Protein AF-S4RDB3-F1 (afdb_monomer_lite)

Foldseek 3Di:
DDDDDDDDQKDWDDDPPDPDIWIDRNVVCFTQDPVRDTHHDCPDLLNVLLVVQVVCCVPPVDGQQQPFFQLRSVVVPPVVVVVVVVVQVVCVVVVVDGDDDDDCVSRGDGNDD

Secondary structure (DSSP, 8-state):
----SPPPSEEEE--TT-SS-EEEETTTTEEE-TTS-EE--TTSHHHHHHHHHHHHHHHHSSPPTTTTBHHHHHHT-HHHHHHHHHHHHHHHHTTS----PPPGGGG--B---

Radius of gyration: 18.33 Å; chains: 1; bounding box: 47×41×47 Å

Organism: Petromyzon marinus (NCBI:txid7757)

InterPro domains:
  IPR002466 Adenosine deaminase/editase [PF02137] (2-103)
  IPR002466 Adenosine deaminase/editase [PS50141] (1-109)

Structure (mmCIF, N/CA/C/O backbone):
data_AF-S4RDB3-F1
#
_entry.id   AF-S4RDB3-F1
#
loop_
_atom_site.group_PDB
_atom_site.id
_atom_site.type_symbol
_atom_site.label_atom_id
_atom_site.label_alt_id
_atom_site.label_comp_id
_atom_site.label_asym_id
_atom_site.label_entity_id
_atom_site.label_seq_id
_atom_site.pdbx_PDB_ins_code
_atom_site.Cartn_x
_atom_site.Cartn_y
_atom_site.Cartn_z
_atom_site.occupancy
_atom_site.B_iso_or_equiv
_atom_site.auth_seq_id
_atom_site.auth_comp_id
_atom_site.auth_asym_id
_atom_site.auth_atom_id
_atom_site.pdbx_PDB_model_num
ATOM 1 N N . ALA A 1 1 ? -30.428 13.592 -1.632 1.00 77.50 1 ALA A N 1
ATOM 2 C CA . ALA A 1 1 ? -29.825 14.879 -1.219 1.00 77.50 1 ALA A CA 1
ATOM 3 C C . ALA A 1 1 ? -28.379 14.641 -0.788 1.00 77.50 1 ALA A C 1
ATOM 5 O O . ALA A 1 1 ? -28.122 13.616 -0.166 1.00 77.50 1 ALA A O 1
ATOM 6 N N . ARG A 1 2 ? -27.437 15.529 -1.140 1.00 85.06 2 ARG A N 1
ATOM 7 C CA . ARG A 1 2 ? -26.027 15.414 -0.721 1.00 85.06 2 ARG A CA 1
ATOM 8 C C . ARG A 1 2 ? -25.909 15.729 0.771 1.00 85.06 2 ARG A C 1
ATOM 10 O O . ARG A 1 2 ? -26.423 16.755 1.204 1.00 85.06 2 ARG A O 1
ATOM 17 N N . GLN A 1 3 ? -25.226 14.882 1.538 1.00 83.62 3 GLN A N 1
ATOM 18 C CA . GLN A 1 3 ? -24.908 15.196 2.931 1.00 83.62 3 GLN A CA 1
ATOM 19 C C . GLN A 1 3 ? -23.821 16.275 2.983 1.00 83.62 3 GLN A C 1
ATOM 21 O O . GLN A 1 3 ? -22.773 16.147 2.351 1.00 83.62 3 GLN A O 1
ATOM 26 N N . VAL A 1 4 ? -24.097 17.355 3.715 1.00 85.38 4 VAL A N 1
ATOM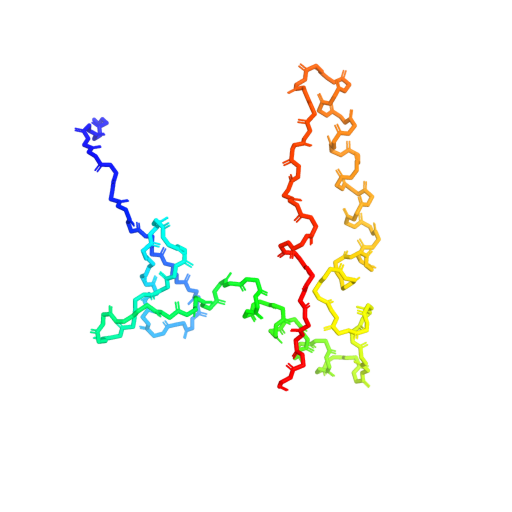 27 C CA . VAL A 1 4 ? -23.211 18.515 3.861 1.00 85.38 4 VAL A CA 1
ATOM 28 C C . VAL A 1 4 ? -22.756 18.564 5.319 1.00 85.38 4 VAL A C 1
ATOM 30 O O . VAL A 1 4 ? -23.334 19.256 6.146 1.00 85.38 4 VAL A O 1
ATOM 33 N N . GLY A 1 5 ? -21.773 17.736 5.662 1.00 87.19 5 GLY A N 1
ATOM 34 C CA . GLY A 1 5 ? -21.194 17.653 7.003 1.00 87.19 5 GLY A CA 1
ATOM 35 C C . GLY A 1 5 ? -19.687 17.432 6.925 1.00 87.19 5 GLY A C 1
ATOM 36 O O . GLY A 1 5 ? -19.169 17.096 5.859 1.00 87.19 5 GLY A O 1
ATOM 37 N N . LYS A 1 6 ? -18.976 17.631 8.043 1.00 81.94 6 LYS A N 1
ATOM 38 C CA . LYS A 1 6 ? -17.544 17.307 8.115 1.00 81.94 6 LYS A CA 1
ATOM 39 C C . LYS A 1 6 ? -17.355 15.799 7.938 1.00 81.94 6 LYS A C 1
ATOM 41 O O . LYS A 1 6 ? -18.040 15.009 8.589 1.00 81.94 6 LYS A O 1
ATOM 46 N N . THR A 1 7 ? -16.422 15.414 7.074 1.00 85.44 7 THR A N 1
ATOM 47 C CA . THR A 1 7 ? -16.013 14.015 6.918 1.00 85.44 7 THR A CA 1
ATOM 48 C C . THR A 1 7 ? -15.398 13.528 8.226 1.00 85.44 7 THR A C 1
ATOM 50 O O . THR A 1 7 ? -14.616 14.247 8.846 1.00 85.44 7 THR A O 1
ATOM 53 N N . LYS A 1 8 ? -15.761 12.316 8.660 1.00 86.12 8 LYS A N 1
ATOM 54 C CA . LYS A 1 8 ? -15.128 11.696 9.827 1.00 86.12 8 LYS A CA 1
ATOM 55 C C . LYS A 1 8 ? -13.653 11.440 9.532 1.00 86.12 8 LYS A C 1
ATOM 57 O O . LYS A 1 8 ? -13.309 11.004 8.440 1.00 86.12 8 LYS A O 1
ATOM 62 N N . GLU A 1 9 ? -12.806 11.631 10.533 1.00 91.19 9 GLU A N 1
ATOM 63 C CA . GLU A 1 9 ? -11.368 11.348 10.452 1.00 91.19 9 GLU A CA 1
ATOM 64 C C . GLU A 1 9 ? -11.051 9.859 10.653 1.00 91.19 9 GLU A C 1
ATOM 66 O O . GLU A 1 9 ? -9.932 9.499 10.999 1.00 91.19 9 GLU A O 1
ATOM 71 N N . THR A 1 10 ? -12.029 8.973 10.465 1.00 93.12 10 THR A N 1
ATOM 72 C CA . THR A 1 10 ? -11.856 7.531 10.622 1.00 93.12 10 THR A CA 1
ATOM 73 C C . THR A 1 10 ? -12.058 6.811 9.301 1.00 93.12 10 THR A C 1
ATOM 75 O O . THR A 1 10 ? -12.905 7.185 8.489 1.00 93.12 10 THR A O 1
ATOM 78 N N . SER A 1 11 ? -11.286 5.747 9.100 1.00 94.88 11 SER A N 1
ATOM 79 C CA . SER A 1 11 ? -11.447 4.829 7.972 1.00 94.88 11 SER A CA 1
ATOM 80 C C . SER A 1 11 ? -11.727 3.428 8.496 1.00 94.88 11 SER A C 1
ATOM 82 O O . SER A 1 11 ? -11.122 3.010 9.477 1.00 94.88 11 SER A O 1
ATOM 84 N N . ALA A 1 12 ? -12.648 2.706 7.866 1.00 95.12 12 ALA A N 1
ATOM 85 C CA . ALA A 1 12 ? -12.960 1.324 8.207 1.00 95.12 12 ALA A CA 1
ATOM 86 C C . ALA A 1 12 ? -12.592 0.420 7.031 1.00 95.12 12 ALA A C 1
ATOM 88 O O . ALA A 1 12 ? -12.904 0.742 5.884 1.00 95.12 12 ALA A O 1
ATOM 89 N N . ASN A 1 13 ? -11.954 -0.713 7.308 1.00 96.56 13 ASN A N 1
ATOM 90 C CA . ASN A 1 13 ? -11.666 -1.725 6.299 1.00 96.56 13 ASN A CA 1
ATOM 91 C C . ASN A 1 13 ? -12.037 -3.126 6.799 1.00 96.56 13 ASN A C 1
ATOM 93 O O . ASN A 1 13 ? -11.982 -3.411 7.993 1.00 96.56 13 ASN A O 1
ATOM 97 N N . TRP A 1 14 ? -12.427 -3.993 5.870 1.00 97.44 14 TRP A N 1
ATOM 98 C CA . TRP A 1 14 ? -12.801 -5.381 6.128 1.00 97.44 14 TRP A CA 1
ATOM 99 C C . TRP A 1 14 ? -12.534 -6.206 4.868 1.00 97.44 14 TRP A C 1
ATOM 101 O O . TRP A 1 14 ? -12.701 -5.719 3.747 1.00 97.44 14 TRP A O 1
ATOM 111 N N . SER A 1 15 ? -12.092 -7.439 5.047 1.00 97.06 15 SER A N 1
ATOM 112 C CA . SER A 1 15 ? -11.888 -8.426 3.994 1.00 97.06 15 SER A CA 1
ATOM 113 C C . SER A 1 15 ? -12.633 -9.708 4.346 1.00 97.06 15 SER A C 1
ATOM 115 O O . SER A 1 15 ? -12.845 -10.016 5.517 1.00 97.06 15 SER A O 1
ATOM 117 N N . LEU A 1 16 ? -13.023 -10.477 3.327 1.00 97.44 16 LEU A N 1
ATOM 118 C CA . LEU A 1 16 ? -13.673 -11.765 3.545 1.00 97.44 16 LEU A CA 1
ATOM 119 C C . LEU A 1 16 ? -12.786 -12.666 4.419 1.00 97.44 16 LEU A C 1
ATOM 121 O O . LEU A 1 16 ? -11.640 -12.930 4.063 1.00 97.44 16 LEU A O 1
ATOM 125 N N . GLY A 1 17 ? -13.340 -13.133 5.539 1.00 95.75 17 GLY A N 1
ATOM 126 C CA . GLY A 1 17 ? -12.629 -13.921 6.549 1.00 95.75 17 GLY A CA 1
ATOM 127 C C . GLY A 1 17 ? -12.273 -13.144 7.820 1.00 95.75 17 GLY A C 1
ATOM 128 O O . GLY A 1 17 ? -11.978 -13.774 8.830 1.00 95.75 17 GLY A O 1
ATOM 129 N N . ASP A 1 18 ? -12.354 -11.809 7.813 1.00 95.31 18 ASP A N 1
ATOM 130 C CA . ASP A 1 18 ? -12.161 -11.015 9.027 1.00 95.31 18 ASP A CA 1
ATOM 131 C C . ASP A 1 18 ? -13.382 -11.152 9.954 1.00 95.31 18 ASP A C 1
ATOM 133 O O . ASP A 1 18 ? -14.527 -10.950 9.534 1.00 95.31 18 ASP A O 1
ATOM 137 N N . GLU A 1 19 ? -13.143 -11.415 11.241 1.00 94.44 19 GLU A N 1
ATOM 138 C CA . GLU A 1 19 ? -14.207 -11.483 12.253 1.00 94.44 19 GLU A CA 1
ATOM 139 C C . GLU A 1 19 ? -14.885 -10.124 12.486 1.00 94.44 19 GLU A C 1
ATOM 141 O O . GLU A 1 19 ? -16.079 -10.057 12.786 1.00 94.44 19 GLU A O 1
ATOM 146 N N . ARG A 1 20 ? -14.119 -9.026 12.385 1.00 92.81 20 ARG A N 1
ATOM 147 C CA . ARG A 1 20 ? -14.575 -7.647 12.621 1.00 92.81 20 ARG A CA 1
ATOM 148 C C . ARG A 1 20 ? -13.818 -6.658 11.725 1.00 92.81 20 ARG A C 1
ATOM 150 O O . ARG A 1 20 ? -12.676 -6.936 11.367 1.00 92.81 20 ARG A O 1
ATOM 157 N N . PRO A 1 21 ? -14.406 -5.494 11.389 1.00 94.75 21 PRO A N 1
ATOM 158 C CA . PRO A 1 21 ? -13.693 -4.438 10.675 1.00 94.75 21 PRO A CA 1
ATOM 159 C C . PRO A 1 21 ? -12.535 -3.857 11.497 1.00 94.75 21 PRO A C 1
ATOM 161 O O . PRO A 1 21 ? -12.664 -3.651 12.704 1.00 94.75 21 PRO A O 1
ATOM 164 N N . GLU A 1 22 ? -11.441 -3.509 10.825 1.00 95.88 22 GLU A N 1
ATOM 165 C CA . GLU A 1 22 ? -10.363 -2.699 11.392 1.00 95.88 22 GLU A CA 1
ATOM 166 C C . GLU A 1 22 ? -10.709 -1.210 11.222 1.00 95.88 22 GLU A C 1
ATOM 168 O O . GLU A 1 22 ? -11.049 -0.764 10.121 1.00 95.88 22 GLU A O 1
ATOM 173 N N . ILE A 1 23 ? -10.624 -0.435 12.308 1.00 95.25 23 ILE A N 1
ATOM 174 C CA . ILE A 1 23 ? -10.886 1.011 12.312 1.00 95.25 23 ILE A CA 1
ATOM 175 C C . ILE A 1 23 ? -9.563 1.763 12.434 1.00 95.25 23 ILE A C 1
ATOM 177 O O . ILE A 1 23 ? -8.799 1.515 13.362 1.00 95.25 23 ILE A O 1
ATOM 181 N N . LEU A 1 24 ? -9.299 2.698 11.524 1.00 95.81 24 LEU A N 1
ATOM 182 C CA . LEU A 1 24 ? -8.110 3.542 11.513 1.00 95.81 24 LEU A CA 1
ATOM 183 C C . LEU A 1 24 ? -8.417 4.974 11.935 1.00 95.81 24 LEU A C 1
ATOM 185 O O . LEU A 1 24 ? -9.438 5.545 11.548 1.00 95.81 24 LEU A O 1
ATOM 189 N N . ASP A 1 25 ? -7.451 5.566 12.631 1.00 94.31 25 ASP A N 1
ATOM 190 C CA . ASP A 1 25 ? -7.276 7.010 12.742 1.00 94.31 25 ASP A CA 1
ATOM 191 C C . ASP A 1 25 ? -6.696 7.526 11.412 1.00 94.31 25 ASP A C 1
ATOM 193 O O . ASP A 1 25 ? -5.534 7.275 11.071 1.00 94.31 25 ASP A O 1
ATOM 197 N N . GLY A 1 26 ? -7.526 8.223 10.638 1.00 91.31 26 GLY A N 1
ATOM 198 C CA . GLY A 1 26 ? -7.206 8.732 9.306 1.00 91.31 26 GLY A CA 1
ATOM 199 C C . GLY A 1 26 ? -6.141 9.827 9.297 1.00 91.31 26 GLY A C 1
ATOM 200 O O . GLY A 1 26 ? -5.539 10.064 8.253 1.00 91.31 26 GLY A O 1
ATOM 201 N N . THR A 1 27 ? -5.852 10.450 10.443 1.00 92.31 27 THR A N 1
ATOM 202 C CA . THR A 1 27 ? -4.771 11.443 10.563 1.00 92.31 27 THR A CA 1
ATOM 203 C C . THR A 1 27 ? -3.408 10.785 10.775 1.00 92.31 27 THR A C 1
ATOM 205 O O . THR A 1 27 ? -2.382 11.337 10.384 1.00 92.31 27 THR A O 1
ATOM 208 N N . LYS A 1 28 ? -3.389 9.581 11.361 1.00 93.50 28 LYS A N 1
ATOM 209 C CA . LYS A 1 28 ? -2.157 8.857 11.722 1.00 93.50 28 LYS A CA 1
ATOM 210 C C . LYS A 1 28 ? -1.868 7.658 10.829 1.00 93.50 28 LYS A C 1
ATOM 212 O O . LYS A 1 28 ? -0.762 7.123 10.885 1.00 93.50 28 LYS A O 1
ATOM 217 N N . GLY A 1 29 ? -2.855 7.190 10.064 1.00 94.31 29 GLY A N 1
ATOM 218 C CA . GLY A 1 29 ? -2.738 5.980 9.249 1.00 94.31 29 GLY A CA 1
ATOM 219 C C . GLY A 1 29 ? -2.518 4.710 10.081 1.00 94.31 29 GLY A C 1
ATOM 220 O O . GLY A 1 29 ? -1.900 3.759 9.605 1.00 94.31 29 GLY A O 1
ATOM 221 N N . LYS A 1 30 ? -2.985 4.699 11.335 1.00 95.56 30 LYS A N 1
ATOM 222 C CA . LYS A 1 30 ? -2.847 3.580 12.280 1.00 95.56 30 LYS A CA 1
ATOM 223 C C . LYS A 1 30 ? -4.215 3.059 12.692 1.00 95.56 30 LYS A C 1
ATOM 225 O O . LYS A 1 30 ? -5.168 3.831 12.762 1.00 95.56 30 LYS A O 1
ATOM 230 N N . ALA A 1 31 ? -4.292 1.762 12.962 1.00 94.69 31 ALA A N 1
ATOM 231 C CA . ALA A 1 31 ? -5.504 1.124 13.451 1.00 94.69 31 ALA A CA 1
ATOM 232 C C . ALA A 1 31 ? -5.673 1.360 14.956 1.00 94.69 31 ALA A C 1
ATOM 234 O O . ALA A 1 31 ? -4.689 1.532 15.671 1.00 94.69 31 ALA A O 1
ATOM 235 N N . LEU A 1 32 ? -6.915 1.372 15.423 1.00 92.06 32 LEU A N 1
ATOM 236 C CA . LEU A 1 32 ? -7.265 1.346 16.837 1.00 92.06 32 LEU A CA 1
ATOM 237 C C . LEU A 1 32 ? -7.519 -0.105 17.234 1.00 92.06 32 LEU A C 1
ATOM 239 O O . LEU A 1 32 ? -8.348 -0.779 16.619 1.00 92.06 32 LEU A O 1
ATOM 243 N N . ASP A 1 33 ? -6.808 -0.586 18.247 1.00 89.12 33 ASP A N 1
ATOM 244 C CA . ASP A 1 33 ? -7.120 -1.880 18.841 1.00 89.12 33 ASP A CA 1
ATOM 245 C C . ASP A 1 33 ? -8.351 -1.796 19.763 1.00 89.12 33 ASP A C 1
ATOM 247 O O . ASP A 1 33 ? -8.971 -0.745 19.941 1.00 89.12 33 ASP A O 1
ATOM 251 N N . GLN A 1 34 ? -8.719 -2.925 20.371 1.00 84.62 34 GLN A N 1
ATOM 252 C CA . GLN A 1 34 ? -9.884 -3.012 21.260 1.00 84.62 34 GLN A CA 1
ATOM 253 C C . GLN A 1 34 ? -9.752 -2.150 22.528 1.00 84.62 34 GLN A C 1
ATOM 255 O O . GLN A 1 34 ? -10.761 -1.835 23.155 1.00 84.62 34 GLN A O 1
ATOM 260 N N . THR A 1 35 ? -8.529 -1.763 22.900 1.00 88.12 35 THR A N 1
ATOM 261 C CA . THR A 1 35 ? -8.234 -0.877 24.036 1.00 88.12 35 THR A CA 1
ATOM 262 C C . THR A 1 35 ? -8.212 0.603 23.635 1.00 88.12 35 THR A C 1
ATOM 264 O O . THR A 1 35 ? -8.126 1.475 24.497 1.00 88.12 35 THR A O 1
ATOM 267 N N . GLY A 1 36 ? -8.316 0.898 22.333 1.00 84.81 36 GLY A N 1
ATOM 268 C CA . GLY A 1 36 ? -8.181 2.239 21.768 1.00 84.81 36 GLY A CA 1
ATOM 269 C C . GLY A 1 36 ? -6.730 2.656 21.508 1.00 84.81 36 GLY A C 1
ATOM 270 O O . GLY A 1 36 ? -6.486 3.818 21.175 1.00 84.81 36 GLY A O 1
ATOM 271 N N . ALA A 1 37 ? -5.761 1.746 21.642 1.00 90.25 37 ALA A N 1
ATOM 272 C CA . ALA A 1 37 ? -4.362 2.033 21.360 1.00 90.25 37 ALA A CA 1
ATOM 273 C C . ALA A 1 37 ? -4.077 1.998 19.851 1.00 90.25 37 ALA A C 1
ATOM 275 O O . ALA A 1 37 ? -4.691 1.251 19.088 1.00 90.25 37 ALA A O 1
ATOM 276 N N . LEU A 1 38 ? -3.118 2.820 19.415 1.00 93.94 38 LEU A N 1
ATOM 277 C CA . LEU A 1 38 ? -2.729 2.907 18.010 1.00 93.94 38 LEU A CA 1
ATOM 278 C C . LEU A 1 38 ? -1.746 1.798 17.640 1.00 93.94 38 LEU A C 1
ATOM 280 O O . LEU A 1 38 ? -0.592 1.808 18.073 1.00 93.94 38 LEU A O 1
ATOM 284 N N . VAL A 1 39 ? -2.175 0.914 16.750 1.00 95.56 39 VAL A N 1
ATOM 285 C CA . VAL A 1 39 ? -1.398 -0.218 16.243 1.00 95.56 39 VAL A CA 1
ATOM 286 C C . VAL A 1 39 ? -1.173 -0.111 14.733 1.00 95.56 39 VAL A C 1
ATOM 288 O O . VAL A 1 39 ? -1.823 0.657 14.018 1.00 95.56 39 VAL A O 1
ATOM 291 N N . VAL A 1 40 ? -0.182 -0.847 14.230 1.00 95.38 40 VAL A N 1
ATOM 292 C CA . VAL A 1 40 ? 0.091 -0.912 12.788 1.00 95.38 40 VAL A CA 1
ATOM 293 C C . VAL A 1 40 ? -1.055 -1.656 12.106 1.00 95.38 40 VAL A C 1
ATOM 295 O O . VAL A 1 40 ? -1.361 -2.780 12.485 1.00 95.38 40 VAL A O 1
ATOM 298 N N . SER A 1 41 ? -1.665 -1.036 11.094 1.00 96.31 41 SER A N 1
ATOM 299 C CA . SER A 1 41 ? -2.764 -1.654 10.346 1.00 96.31 41 SER A CA 1
ATOM 300 C C . SER A 1 41 ? -2.307 -2.907 9.590 1.00 96.31 41 SER A C 1
ATOM 302 O O . SER A 1 41 ? -1.194 -2.952 9.040 1.00 96.31 41 SER A O 1
ATOM 304 N N . ARG A 1 42 ? -3.209 -3.888 9.470 1.00 95.62 42 ARG A N 1
ATOM 305 C CA . ARG A 1 42 ? -3.045 -5.073 8.607 1.00 95.62 42 ARG A CA 1
ATOM 306 C C . ARG A 1 42 ? -2.868 -4.726 7.122 1.00 95.62 42 ARG A C 1
ATOM 308 O O . ARG A 1 42 ? -2.325 -5.527 6.369 1.00 95.62 42 ARG A O 1
ATOM 315 N N . LEU A 1 43 ? -3.294 -3.530 6.706 1.00 96.56 43 LEU A N 1
ATOM 316 C CA . LEU A 1 43 ? -3.129 -3.000 5.347 1.00 96.56 43 LEU A CA 1
ATOM 317 C C . LEU A 1 43 ? -1.876 -2.125 5.187 1.00 96.56 43 LEU A C 1
ATOM 319 O O . LEU A 1 43 ? -1.654 -1.540 4.128 1.00 96.56 43 LEU A O 1
ATOM 323 N N . SER A 1 44 ? -1.040 -2.011 6.222 1.00 96.38 44 SER A N 1
ATOM 324 C CA . SER A 1 44 ? 0.228 -1.286 6.117 1.00 96.38 44 SER A CA 1
ATOM 325 C C . SER A 1 44 ? 1.169 -1.937 5.098 1.00 96.38 44 SER A C 1
ATOM 327 O O . SER A 1 44 ? 1.152 -3.154 4.896 1.00 96.38 44 SER A O 1
ATOM 329 N N . LYS A 1 45 ? 2.076 -1.136 4.519 1.00 95.75 45 LYS A N 1
ATOM 330 C CA . LYS A 1 45 ? 3.136 -1.638 3.625 1.00 95.75 45 LYS A CA 1
ATOM 331 C C . LYS A 1 45 ? 3.902 -2.813 4.244 1.00 95.75 45 LYS A C 1
ATOM 333 O O . LYS A 1 45 ? 4.173 -3.795 3.562 1.00 95.75 45 LYS A O 1
ATOM 338 N N . ARG A 1 46 ? 4.207 -2.739 5.546 1.00 93.69 46 ARG A N 1
ATOM 339 C CA . ARG A 1 46 ? 4.902 -3.805 6.282 1.00 93.69 46 ARG A CA 1
ATOM 340 C C . ARG A 1 46 ? 4.081 -5.092 6.348 1.00 93.69 46 ARG A C 1
ATOM 342 O O . ARG A 1 46 ? 4.621 -6.155 6.055 1.00 93.69 46 ARG A O 1
ATOM 349 N N . ALA A 1 47 ? 2.804 -5.003 6.719 1.00 94.94 47 ALA A N 1
ATOM 350 C CA . ALA A 1 47 ? 1.933 -6.172 6.834 1.00 94.94 47 ALA A CA 1
ATOM 351 C C . ALA A 1 47 ? 1.711 -6.854 5.473 1.00 94.94 47 ALA A C 1
ATOM 353 O O . ALA A 1 47 ? 1.874 -8.070 5.361 1.00 94.94 47 ALA A O 1
ATOM 354 N N . LEU A 1 48 ? 1.445 -6.071 4.423 1.00 95.75 48 LEU A N 1
ATOM 355 C CA . LEU A 1 48 ? 1.278 -6.587 3.062 1.00 95.75 48 LEU A CA 1
ATOM 356 C C . LEU A 1 48 ? 2.567 -7.202 2.511 1.00 95.75 48 LEU A C 1
ATOM 358 O O . LEU A 1 48 ? 2.525 -8.257 1.883 1.00 95.75 48 LEU A O 1
ATOM 362 N N . SER A 1 49 ? 3.718 -6.587 2.787 1.00 93.88 49 SER A N 1
ATOM 363 C CA . SER A 1 49 ? 5.013 -7.137 2.381 1.00 93.88 49 SER A CA 1
ATOM 364 C C . SER A 1 49 ? 5.317 -8.462 3.093 1.00 93.88 49 SER A C 1
ATOM 366 O O . SER A 1 49 ? 5.725 -9.425 2.448 1.00 93.88 49 SER A O 1
ATOM 368 N N . LYS A 1 50 ? 5.008 -8.581 4.396 1.00 93.31 50 LYS A N 1
ATOM 369 C CA . LYS A 1 50 ? 5.103 -9.863 5.120 1.00 93.31 50 LYS A CA 1
ATOM 370 C C . LYS A 1 50 ? 4.200 -10.932 4.498 1.00 93.31 50 LYS A C 1
ATOM 372 O O . LYS A 1 50 ? 4.655 -12.052 4.274 1.00 93.31 50 LYS A O 1
ATOM 377 N N . ALA A 1 51 ? 2.951 -10.593 4.177 1.00 94.25 51 ALA A N 1
ATOM 378 C CA . ALA A 1 51 ? 2.027 -11.517 3.519 1.00 94.25 51 ALA A CA 1
ATOM 379 C C . ALA A 1 51 ? 2.531 -11.962 2.133 1.00 94.25 51 ALA A C 1
ATOM 381 O O . ALA A 1 51 ? 2.454 -13.149 1.804 1.00 94.25 51 ALA A O 1
ATOM 382 N N . PHE A 1 52 ? 3.097 -11.040 1.346 1.00 94.12 52 PHE A N 1
ATOM 383 C CA . PHE A 1 52 ? 3.738 -11.348 0.067 1.00 94.12 52 PHE A CA 1
ATOM 384 C C . PHE A 1 52 ? 4.899 -12.333 0.240 1.00 94.12 52 PHE A C 1
ATOM 386 O O . PHE A 1 52 ? 4.900 -13.373 -0.415 1.00 94.12 52 PHE A O 1
ATOM 393 N N . THR A 1 53 ? 5.834 -12.061 1.154 1.00 92.50 53 THR A N 1
ATOM 394 C CA . THR A 1 53 ? 6.990 -12.934 1.413 1.00 92.50 53 THR A CA 1
ATOM 395 C C . THR A 1 53 ? 6.553 -14.342 1.821 1.00 92.50 53 THR A C 1
ATOM 397 O O . THR A 1 53 ? 7.000 -15.322 1.225 1.00 92.50 53 THR A O 1
ATOM 400 N N . LEU A 1 54 ? 5.611 -14.465 2.766 1.00 93.12 54 LEU A N 1
ATOM 401 C CA . LEU A 1 54 ? 5.067 -15.764 3.189 1.00 93.12 54 LEU A CA 1
ATOM 402 C C . LEU A 1 54 ? 4.422 -16.529 2.023 1.00 93.12 54 LEU A C 1
ATOM 404 O O . LEU A 1 54 ? 4.629 -17.733 1.866 1.00 93.12 54 LEU A O 1
ATOM 408 N N . THR A 1 55 ? 3.668 -15.823 1.180 1.00 94.62 55 THR A N 1
ATOM 409 C CA . THR A 1 55 ? 3.035 -16.401 -0.011 1.00 94.62 55 THR A CA 1
ATOM 410 C C . THR A 1 55 ? 4.085 -16.856 -1.023 1.00 94.62 55 THR A C 1
ATOM 412 O O . THR A 1 55 ? 3.998 -17.965 -1.547 1.00 94.62 55 THR A O 1
ATOM 415 N N . TRP A 1 56 ? 5.116 -16.046 -1.266 1.00 93.44 56 TRP A N 1
ATOM 416 C CA . TRP A 1 56 ? 6.192 -16.383 -2.189 1.00 93.44 56 TRP A CA 1
ATOM 417 C C . TRP A 1 56 ? 6.921 -17.659 -1.769 1.00 93.44 56 TRP A C 1
ATOM 419 O O . TRP A 1 56 ? 7.051 -18.573 -2.586 1.00 93.44 56 TRP A O 1
ATOM 429 N N . HIS A 1 57 ? 7.332 -17.760 -0.501 1.00 92.75 57 HIS A N 1
ATOM 430 C CA . HIS A 1 57 ? 7.999 -18.958 0.012 1.00 92.75 57 HIS A CA 1
ATOM 431 C C . HIS A 1 57 ? 7.120 -20.202 -0.107 1.00 92.75 57 HIS A C 1
ATOM 433 O O . HIS A 1 57 ? 7.618 -21.255 -0.504 1.00 92.75 57 HIS A O 1
ATOM 439 N N . LYS A 1 58 ? 5.815 -20.076 0.173 1.00 96.19 58 LYS A N 1
ATOM 440 C CA . LYS A 1 58 ? 4.859 -21.186 0.076 1.00 96.19 58 LYS A CA 1
ATOM 441 C C . LYS A 1 58 ? 4.785 -21.790 -1.329 1.00 96.19 58 LYS A C 1
ATOM 443 O O . LYS A 1 58 ? 4.612 -22.997 -1.440 1.00 96.19 58 LYS A O 1
ATOM 448 N N . PHE A 1 59 ? 4.888 -20.971 -2.377 1.00 96.56 59 PHE A N 1
ATOM 449 C CA . PHE A 1 59 ? 4.704 -21.425 -3.762 1.00 96.56 59 PHE A CA 1
ATOM 450 C C . PHE A 1 59 ? 6.003 -21.615 -4.550 1.00 96.56 59 PHE A C 1
ATOM 452 O O . PHE A 1 59 ? 6.007 -22.349 -5.532 1.00 96.56 59 PHE A O 1
ATOM 459 N N . ASN A 1 60 ? 7.096 -20.960 -4.152 1.00 93.69 60 ASN A N 1
ATOM 460 C CA . ASN A 1 60 ? 8.351 -20.976 -4.909 1.00 93.69 60 ASN A CA 1
ATOM 461 C C . ASN A 1 60 ? 9.500 -21.671 -4.171 1.00 93.69 60 ASN A C 1
ATOM 463 O O . ASN A 1 60 ? 10.516 -21.953 -4.801 1.00 93.69 60 ASN A O 1
ATOM 467 N N . HIS A 1 61 ? 9.376 -21.899 -2.856 1.00 92.00 61 HIS A N 1
ATOM 468 C CA . HIS A 1 61 ? 10.414 -22.513 -2.015 1.00 92.00 61 HIS A CA 1
ATOM 469 C C . HIS A 1 61 ? 11.807 -21.860 -2.145 1.00 92.00 61 HIS A C 1
ATOM 471 O O . HIS A 1 61 ? 12.835 -22.522 -2.033 1.00 92.00 61 HIS A O 1
ATOM 477 N N . ARG A 1 62 ? 11.844 -20.547 -2.394 1.00 90.44 62 ARG A N 1
ATOM 478 C CA . ARG A 1 62 ? 13.060 -19.729 -2.529 1.00 90.44 62 ARG A CA 1
ATOM 479 C C . ARG A 1 62 ? 12.802 -18.315 -2.022 1.00 90.44 62 ARG A C 1
ATOM 481 O O . ARG A 1 62 ? 11.647 -17.958 -1.801 1.00 90.44 62 ARG A O 1
ATOM 488 N N . GLU A 1 63 ? 13.852 -17.514 -1.884 1.00 88.38 63 GLU A N 1
ATOM 489 C CA . GLU A 1 63 ? 13.730 -16.097 -1.525 1.00 88.38 63 GLU A CA 1
ATOM 490 C C . GLU A 1 63 ? 12.926 -15.306 -2.570 1.00 88.38 63 GLU A C 1
ATOM 492 O O . GLU A 1 63 ? 13.024 -15.603 -3.7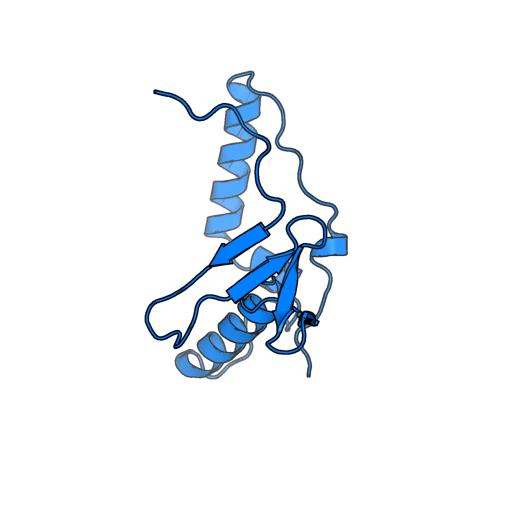71 1.00 88.38 63 GLU A O 1
ATOM 497 N N . PRO A 1 64 ? 12.113 -14.318 -2.147 1.00 88.56 64 PRO A N 1
ATOM 498 C CA . PRO A 1 64 ? 11.487 -13.385 -3.068 1.00 88.56 64 PRO A CA 1
ATOM 499 C C . PRO A 1 64 ? 12.549 -12.597 -3.840 1.00 88.56 64 PRO A C 1
ATOM 501 O O . PRO A 1 64 ? 13.645 -12.338 -3.330 1.00 88.56 64 PRO A O 1
ATOM 504 N N . PRO A 1 65 ? 12.244 -12.204 -5.085 1.00 85.25 65 PRO A N 1
ATOM 505 C CA . PRO A 1 65 ? 13.153 -11.376 -5.853 1.00 85.25 65 PRO A CA 1
ATOM 506 C C . PRO A 1 65 ? 13.368 -10.044 -5.119 1.00 85.25 65 PRO A C 1
ATOM 508 O O . PRO A 1 65 ? 12.442 -9.512 -4.510 1.00 85.25 65 PRO A O 1
ATOM 511 N N . GLY A 1 66 ? 14.597 -9.523 -5.149 1.00 78.06 66 GLY A N 1
ATOM 512 C CA . GLY A 1 66 ? 14.949 -8.301 -4.419 1.00 78.06 66 GLY A CA 1
ATOM 513 C C . GLY A 1 66 ? 15.340 -8.502 -2.947 1.00 78.06 66 GLY A C 1
ATOM 514 O O . GLY A 1 66 ? 15.142 -7.607 -2.139 1.00 78.06 66 GLY A O 1
ATOM 515 N N . GLY A 1 67 ? 15.863 -9.671 -2.561 1.00 71.44 67 GLY A N 1
ATOM 516 C CA . GLY A 1 67 ? 16.741 -9.797 -1.380 1.00 71.44 67 GLY A CA 1
ATOM 517 C C . GLY A 1 67 ? 16.133 -9.486 -0.001 1.00 71.44 67 GLY A C 1
ATOM 518 O O . GLY A 1 67 ? 16.872 -9.349 0.976 1.00 71.44 67 GLY A O 1
ATOM 519 N N . GLY A 1 68 ? 14.804 -9.389 0.104 1.00 75.88 68 GLY A N 1
ATOM 520 C CA . GLY A 1 68 ? 14.084 -9.183 1.366 1.00 75.88 68 GLY A CA 1
ATOM 521 C C . GLY A 1 68 ? 13.813 -7.721 1.750 1.00 75.88 68 GLY A C 1
ATOM 522 O O . GLY A 1 68 ? 13.305 -7.480 2.854 1.00 75.88 68 GLY A O 1
ATOM 523 N N . SER A 1 69 ? 14.109 -6.749 0.877 1.00 86.88 69 SER A N 1
ATOM 524 C CA . SER A 1 69 ? 13.648 -5.363 1.043 1.00 86.88 69 SER A CA 1
ATOM 525 C C . SER A 1 69 ? 12.362 -5.093 0.254 1.00 86.88 69 SER A C 1
ATOM 527 O O . SER A 1 69 ? 12.115 -5.671 -0.805 1.00 86.88 69 SER A O 1
ATOM 529 N N . TYR A 1 70 ? 11.513 -4.204 0.774 1.00 93.19 70 TYR A N 1
ATOM 530 C CA . TYR A 1 70 ? 10.247 -3.858 0.122 1.00 93.19 70 TYR A CA 1
ATOM 531 C C . TYR A 1 70 ? 10.453 -3.134 -1.220 1.00 93.19 70 TYR A C 1
ATOM 533 O O . TYR A 1 70 ? 9.777 -3.448 -2.202 1.00 93.19 70 TYR A O 1
ATOM 541 N N . ALA A 1 71 ? 11.401 -2.193 -1.281 1.00 92.69 71 ALA A N 1
ATOM 542 C CA . ALA A 1 71 ? 11.706 -1.448 -2.501 1.00 92.69 71 ALA A CA 1
ATOM 543 C C . ALA A 1 71 ? 12.223 -2.360 -3.626 1.00 92.69 71 ALA A C 1
ATOM 545 O O . ALA A 1 71 ? 11.718 -2.303 -4.749 1.00 92.69 71 ALA A O 1
ATOM 546 N N . GLU A 1 72 ? 13.189 -3.234 -3.336 1.00 92.06 72 GLU A N 1
ATOM 547 C CA . GLU A 1 72 ? 13.778 -4.115 -4.352 1.00 92.06 72 GLU A CA 1
ATOM 548 C C . GLU A 1 72 ? 12.767 -5.153 -4.851 1.00 92.06 72 GLU A C 1
ATOM 550 O O . GLU A 1 72 ? 12.696 -5.402 -6.055 1.00 92.06 72 GLU A O 1
ATOM 555 N N . ALA A 1 73 ? 11.920 -5.691 -3.963 1.00 92.94 73 ALA A N 1
ATOM 556 C CA . ALA A 1 73 ? 10.836 -6.589 -4.358 1.00 92.94 73 ALA A CA 1
ATOM 557 C C . ALA A 1 73 ? 9.860 -5.924 -5.343 1.00 92.94 73 ALA A C 1
ATOM 559 O O . ALA A 1 73 ? 9.418 -6.554 -6.305 1.00 92.94 73 ALA A O 1
ATOM 560 N N . LYS A 1 74 ? 9.560 -4.630 -5.161 1.00 94.56 74 LYS A N 1
ATOM 561 C CA . LYS A 1 74 ? 8.739 -3.868 -6.114 1.00 94.56 74 LYS A CA 1
ATOM 562 C C . LYS A 1 74 ? 9.461 -3.593 -7.429 1.00 94.56 74 LYS A C 1
ATOM 564 O O . LYS A 1 74 ? 8.824 -3.662 -8.480 1.00 94.56 74 LYS A O 1
ATOM 569 N N . ILE A 1 75 ? 10.752 -3.268 -7.391 1.00 94.06 75 ILE A N 1
ATOM 570 C CA . ILE A 1 75 ? 11.561 -3.025 -8.598 1.00 94.06 75 ILE A CA 1
ATOM 571 C C . ILE A 1 75 ? 11.653 -4.295 -9.449 1.00 94.06 75 ILE A C 1
ATOM 573 O O . ILE A 1 75 ? 11.568 -4.215 -10.672 1.00 94.06 75 ILE A O 1
ATOM 577 N N . ALA A 1 76 ? 11.736 -5.466 -8.814 1.00 94.06 76 ALA A N 1
ATOM 578 C CA . ALA A 1 76 ? 11.800 -6.746 -9.509 1.00 94.06 76 ALA A CA 1
ATOM 579 C C . ALA A 1 76 ? 10.547 -7.078 -10.345 1.00 94.06 76 ALA A C 1
ATOM 581 O O . ALA A 1 76 ? 10.616 -7.919 -11.242 1.00 94.06 76 ALA A O 1
ATOM 582 N N . ALA A 1 77 ? 9.410 -6.419 -10.098 1.00 94.69 77 ALA A N 1
ATOM 583 C CA . ALA A 1 77 ? 8.201 -6.556 -10.907 1.00 94.69 77 ALA A CA 1
ATOM 584 C C . ALA A 1 77 ? 8.307 -5.746 -12.218 1.00 94.69 77 ALA A C 1
ATOM 586 O O . ALA A 1 77 ? 7.623 -4.734 -12.392 1.00 94.69 77 ALA A O 1
ATOM 587 N N . GLY A 1 78 ? 9.171 -6.191 -13.138 1.00 96.38 78 GLY A N 1
ATOM 588 C CA . GLY A 1 78 ? 9.541 -5.469 -14.365 1.00 96.38 78 GLY A CA 1
ATOM 589 C C . GLY A 1 78 ? 8.351 -5.000 -15.208 1.00 96.38 78 GLY A C 1
ATOM 590 O O . GLY A 1 78 ? 8.244 -3.809 -15.500 1.00 96.38 78 GLY A O 1
ATOM 591 N N . ASP A 1 79 ? 7.407 -5.894 -15.511 1.00 98.06 79 ASP A N 1
ATOM 592 C CA . ASP A 1 79 ? 6.221 -5.561 -16.316 1.00 98.06 79 ASP A CA 1
ATOM 593 C C . ASP A 1 79 ? 5.372 -4.453 -15.673 1.00 98.06 79 ASP A C 1
ATOM 595 O O . ASP A 1 79 ? 4.893 -3.541 -16.352 1.00 98.06 79 ASP A O 1
ATOM 599 N N . PHE A 1 80 ? 5.232 -4.485 -14.344 1.00 97.75 80 PHE A N 1
ATOM 600 C CA . PHE A 1 80 ? 4.519 -3.448 -13.602 1.00 97.75 80 PHE A CA 1
ATOM 601 C C . PHE A 1 80 ? 5.264 -2.110 -13.657 1.00 97.75 80 PHE A C 1
ATOM 603 O O . PHE A 1 80 ? 4.638 -1.073 -13.877 1.00 97.75 80 PHE A O 1
ATOM 610 N N . GLN A 1 81 ? 6.592 -2.112 -13.492 1.00 97.75 81 GLN A N 1
ATOM 611 C CA . GLN A 1 81 ? 7.391 -0.885 -13.580 1.00 97.75 81 GLN A CA 1
ATOM 612 C C . GLN A 1 81 ? 7.325 -0.267 -14.982 1.00 97.75 81 GLN A C 1
ATOM 614 O O . GLN A 1 81 ? 7.162 0.947 -15.100 1.00 97.75 81 GLN A O 1
ATOM 619 N N . MET A 1 82 ? 7.358 -1.088 -16.036 1.00 98.31 82 MET A N 1
ATOM 620 C CA . MET A 1 82 ? 7.187 -0.627 -17.417 1.00 98.31 82 MET A CA 1
ATOM 621 C C . MET A 1 82 ? 5.804 -0.009 -17.644 1.00 98.31 82 MET A C 1
ATOM 623 O O . MET A 1 82 ? 5.698 1.070 -18.227 1.00 98.31 82 MET A O 1
ATOM 627 N N . ALA A 1 83 ? 4.737 -0.655 -17.167 1.00 98.44 83 ALA A N 1
ATOM 628 C CA . ALA A 1 83 ? 3.384 -0.110 -17.263 1.00 98.44 83 ALA A CA 1
ATOM 629 C C . ALA A 1 83 ? 3.243 1.217 -16.496 1.00 98.44 83 ALA A C 1
ATOM 631 O O . ALA A 1 83 ? 2.656 2.171 -17.011 1.00 98.44 83 ALA A O 1
ATOM 632 N N . LYS A 1 84 ? 3.829 1.302 -15.295 1.00 97.69 84 LYS A N 1
ATOM 633 C CA . LYS A 1 84 ? 3.859 2.519 -14.473 1.00 97.69 84 LYS A CA 1
ATOM 634 C C . LYS A 1 84 ? 4.574 3.670 -15.189 1.00 97.69 84 LYS A C 1
ATOM 636 O O . LYS A 1 84 ? 4.058 4.781 -15.202 1.00 97.69 84 LYS A O 1
ATOM 641 N N . GLN A 1 85 ? 5.709 3.397 -15.832 1.00 97.69 85 GLN A N 1
ATOM 642 C CA . GLN A 1 85 ? 6.455 4.394 -16.601 1.00 97.69 85 GLN A CA 1
ATOM 643 C C . GLN A 1 85 ? 5.639 4.928 -17.791 1.00 97.69 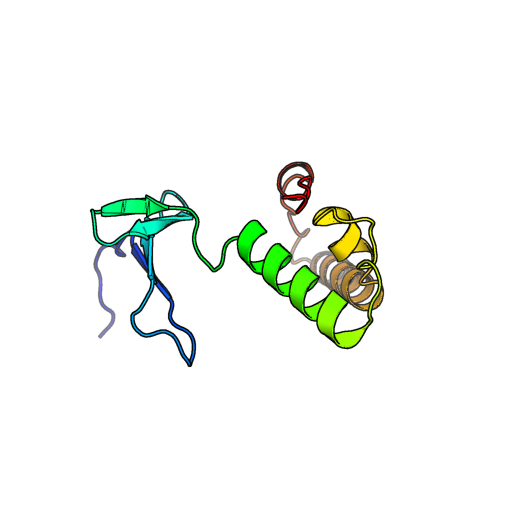85 GLN A C 1
ATOM 645 O O . GLN A 1 85 ? 5.518 6.137 -17.968 1.00 97.69 85 GLN A O 1
ATOM 650 N N . ARG A 1 86 ? 4.985 4.039 -18.551 1.00 98.19 86 ARG A N 1
ATOM 651 C CA . ARG A 1 86 ? 4.116 4.435 -19.677 1.00 98.19 86 ARG A CA 1
ATOM 652 C C . ARG A 1 86 ? 2.939 5.309 -19.245 1.00 98.19 86 ARG A C 1
ATOM 654 O O . ARG A 1 86 ? 2.494 6.167 -20.012 1.00 98.19 86 ARG A O 1
ATOM 661 N N . LEU A 1 87 ? 2.411 5.079 -18.040 1.00 97.62 87 LEU A N 1
ATOM 662 C CA . LEU A 1 87 ? 1.377 5.931 -17.458 1.00 97.62 87 LEU A CA 1
ATOM 663 C C . LEU A 1 87 ? 1.914 7.347 -17.229 1.00 97.62 87 LEU A C 1
ATOM 665 O O . LEU A 1 87 ? 1.272 8.300 -17.661 1.00 97.62 87 LEU A O 1
ATOM 669 N N . TRP A 1 88 ? 3.081 7.484 -16.598 1.00 97.50 88 TRP A N 1
ATOM 670 C CA . TRP A 1 88 ? 3.703 8.785 -16.329 1.00 97.50 88 TRP A CA 1
ATOM 671 C C . TRP A 1 88 ? 3.985 9.561 -17.618 1.00 97.50 88 TRP A C 1
ATOM 673 O O . TRP A 1 88 ? 3.543 10.699 -17.753 1.00 97.50 88 TRP A O 1
ATOM 683 N N . GLU A 1 89 ? 4.587 8.902 -18.609 1.00 97.69 89 GLU A N 1
ATOM 684 C CA . GLU A 1 89 ? 4.838 9.482 -19.935 1.00 97.69 89 GLU A CA 1
ATOM 685 C C . GLU A 1 89 ? 3.544 9.921 -20.630 1.00 97.69 89 GLU A C 1
ATOM 687 O O . GLU A 1 89 ? 3.501 10.939 -21.317 1.00 97.69 89 GLU A O 1
ATOM 692 N N . SER A 1 90 ? 2.459 9.160 -20.464 1.00 98.19 90 SER A N 1
ATOM 693 C CA . SER A 1 90 ? 1.169 9.509 -21.062 1.00 98.19 90 SER A CA 1
ATOM 694 C C . SER A 1 90 ? 0.518 10.711 -20.387 1.00 98.19 90 SER A C 1
ATOM 696 O O . SER A 1 90 ? -0.096 11.513 -21.086 1.00 98.19 90 SER A O 1
ATOM 698 N N . LEU A 1 91 ? 0.648 10.858 -19.065 1.00 98.12 91 LEU A N 1
ATOM 699 C CA . LEU A 1 91 ? 0.143 12.031 -18.346 1.00 98.12 91 LEU A CA 1
ATOM 700 C C . LEU A 1 91 ? 0.851 13.306 -18.816 1.00 98.12 91 LEU A C 1
ATOM 702 O O . LEU A 1 91 ? 0.185 14.289 -19.141 1.00 98.12 91 LEU A O 1
ATOM 706 N N . GLU A 1 92 ? 2.176 13.253 -18.947 1.00 97.19 92 GLU A N 1
ATOM 707 C CA . GLU A 1 92 ? 2.972 14.373 -19.445 1.00 97.19 92 GLU A CA 1
ATOM 708 C C . GLU A 1 92 ? 2.631 14.695 -20.906 1.00 97.19 92 GLU A C 1
ATOM 710 O O . GLU A 1 92 ? 2.257 15.824 -21.228 1.00 97.19 92 GLU A O 1
ATOM 715 N N . ARG A 1 93 ? 2.655 13.686 -21.786 1.00 97.94 93 ARG A N 1
ATOM 716 C CA . ARG A 1 93 ? 2.366 13.842 -23.220 1.00 97.94 93 ARG A CA 1
ATOM 717 C C . ARG A 1 93 ? 0.965 14.394 -23.499 1.00 97.94 93 ARG A C 1
ATOM 719 O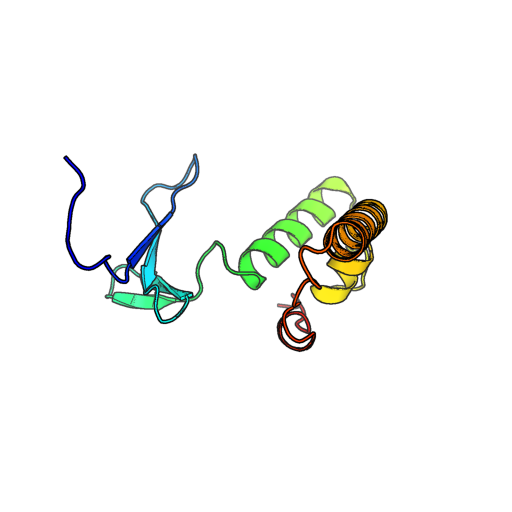 O . ARG A 1 93 ? 0.771 15.061 -24.511 1.00 97.94 93 ARG A O 1
ATOM 726 N N . LEU A 1 94 ? -0.016 14.094 -22.647 1.00 98.19 94 LEU A N 1
ATOM 727 C CA . LEU A 1 94 ? -1.391 14.593 -22.775 1.00 98.19 94 LEU A CA 1
ATOM 728 C C . LEU A 1 94 ? -1.610 15.954 -22.092 1.00 98.19 94 LEU A C 1
ATOM 730 O O . LEU A 1 94 ? -2.722 16.477 -22.134 1.00 98.19 94 LEU A O 1
ATOM 734 N N . GLY A 1 95 ? -0.576 16.539 -21.482 1.00 97.75 95 GLY A N 1
ATOM 735 C CA . GLY A 1 95 ? -0.663 17.838 -20.815 1.00 97.75 95 GLY A CA 1
ATOM 736 C C . GLY A 1 95 ? -1.359 17.796 -19.451 1.00 97.75 95 GLY A C 1
ATOM 737 O O . GLY A 1 95 ? -1.821 18.830 -18.975 1.00 97.75 95 GLY A O 1
ATOM 738 N N . TYR A 1 96 ? -1.441 16.625 -18.811 1.00 97.81 96 TYR A N 1
ATOM 739 C CA . TYR A 1 96 ? -2.004 16.465 -17.463 1.00 97.81 96 TYR A CA 1
ATOM 740 C C . TYR A 1 96 ? -0.978 16.678 -16.341 1.00 97.81 96 TYR A C 1
ATOM 742 O O . TYR A 1 96 ? -1.347 16.669 -15.168 1.00 97.81 96 TYR A O 1
ATOM 750 N N . GLY A 1 97 ? 0.287 16.909 -16.701 1.00 96.25 97 GLY A N 1
ATOM 751 C CA . GLY A 1 97 ? 1.390 17.135 -15.771 1.00 96.25 97 GLY A CA 1
ATOM 752 C C . GLY A 1 97 ? 2.132 15.857 -15.380 1.00 96.25 97 GLY A C 1
ATOM 753 O O . GLY A 1 97 ? 1.786 14.752 -15.798 1.00 96.25 97 GLY A O 1
ATOM 754 N N . GLU A 1 98 ? 3.184 16.033 -14.582 1.00 95.88 98 GLU A N 1
ATOM 755 C CA . GLU A 1 98 ? 4.037 14.947 -14.100 1.00 95.88 98 GLU A CA 1
ATOM 756 C C . GLU A 1 98 ? 3.415 14.237 -12.888 1.00 95.88 98 GLU A C 1
ATOM 758 O O . GLU A 1 98 ? 2.765 14.846 -12.032 1.00 95.88 98 GLU A O 1
ATOM 763 N N . TRP A 1 99 ? 3.638 12.927 -12.788 1.00 96.56 99 TRP A N 1
ATOM 764 C CA . TRP A 1 99 ? 3.276 12.167 -11.599 1.00 96.56 99 TRP A CA 1
ATOM 765 C C . TRP A 1 99 ? 4.246 12.458 -10.452 1.00 96.56 99 TRP A C 1
ATOM 767 O O . TRP A 1 99 ? 5.446 12.272 -10.603 1.00 96.56 99 TRP A O 1
ATOM 777 N N . ILE A 1 100 ? 3.734 12.815 -9.272 1.00 95.31 100 ILE A N 1
ATOM 778 C CA . ILE A 1 100 ? 4.564 13.117 -8.095 1.00 95.31 100 ILE A CA 1
ATOM 779 C C . ILE A 1 100 ? 4.702 11.855 -7.221 1.00 95.31 100 ILE A C 1
ATOM 781 O O . ILE A 1 100 ? 3.746 11.492 -6.521 1.00 95.31 100 ILE A O 1
ATOM 785 N N . PRO A 1 101 ? 5.851 11.147 -7.233 1.00 93.81 101 PRO A N 1
ATOM 786 C CA . PRO A 1 101 ? 6.060 9.991 -6.373 1.00 93.81 101 PRO A CA 1
ATOM 787 C C . PRO A 1 101 ? 6.338 10.408 -4.924 1.00 93.81 101 PRO A C 1
ATOM 789 O O 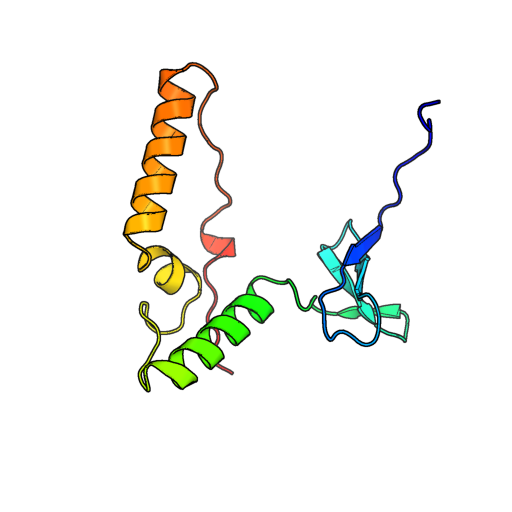. PRO A 1 101 ? 6.718 11.538 -4.619 1.00 93.81 101 PRO A O 1
ATOM 792 N N . LYS A 1 102 ? 6.171 9.453 -4.008 1.00 94.44 102 LYS A N 1
ATOM 793 C CA . LYS A 1 102 ? 6.675 9.594 -2.641 1.00 94.44 102 LYS A CA 1
ATOM 794 C C . LYS A 1 102 ? 8.205 9.452 -2.615 1.00 94.44 102 LYS A C 1
ATOM 796 O O . LYS A 1 102 ? 8.747 8.792 -3.504 1.00 94.44 102 LYS A O 1
ATOM 801 N N . PRO A 1 103 ? 8.88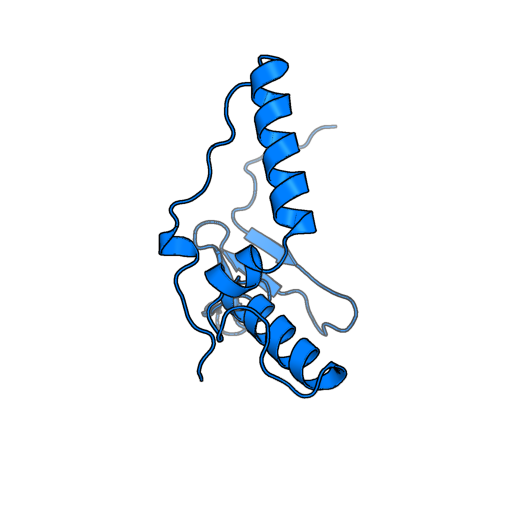6 10.022 -1.605 1.00 94.88 103 PRO A N 1
ATOM 802 C CA . PRO A 1 103 ? 10.317 9.811 -1.405 1.00 94.88 103 PRO A CA 1
ATOM 803 C C . PRO A 1 103 ? 10.660 8.320 -1.282 1.00 94.88 103 PRO A C 1
ATOM 805 O O . PRO A 1 103 ? 9.884 7.539 -0.719 1.00 94.88 103 PRO A O 1
ATOM 808 N N . GLN A 1 104 ? 11.819 7.919 -1.808 1.00 90.12 104 GLN A N 1
ATOM 809 C CA . GLN A 1 104 ? 12.239 6.514 -1.849 1.00 90.12 104 GLN A CA 1
ATOM 810 C C . GLN A 1 104 ? 12.444 5.931 -0.442 1.00 90.12 104 GLN A C 1
ATOM 812 O O . GLN A 1 104 ? 12.230 4.738 -0.228 1.00 90.12 104 GLN A O 1
ATOM 817 N N . GLU A 1 105 ? 12.797 6.772 0.528 1.00 92.62 105 GLU A N 1
ATOM 818 C CA . GLU A 1 105 ? 13.005 6.431 1.934 1.00 92.62 105 GLU A CA 1
ATOM 819 C C . GLU A 1 105 ? 11.760 5.770 2.553 1.00 92.62 105 GLU A C 1
ATOM 821 O O . GLU A 1 105 ? 11.881 4.891 3.401 1.00 92.62 105 GLU A O 1
ATOM 826 N N . GLU A 1 106 ? 10.552 6.106 2.077 1.00 93.06 106 GLU A N 1
ATOM 827 C CA . GLU A 1 106 ? 9.289 5.492 2.527 1.00 93.06 106 GLU A CA 1
ATOM 828 C C . GLU A 1 106 ? 9.139 4.016 2.087 1.00 93.06 106 GLU A C 1
ATOM 830 O O . GLU A 1 106 ? 8.211 3.312 2.502 1.00 93.06 106 GLU A O 1
ATOM 835 N N . GLU A 1 107 ? 10.005 3.540 1.193 1.00 91.38 107 GLU A N 1
ATOM 836 C CA . GLU A 1 107 ? 10.040 2.159 0.702 1.00 91.38 107 GLU A CA 1
ATOM 837 C C . GLU A 1 107 ? 11.299 1.397 1.157 1.00 91.38 107 GLU A C 1
ATOM 839 O O . GLU A 1 107 ? 11.358 0.172 1.022 1.00 91.38 107 GLU A O 1
ATOM 844 N N . GLN A 1 108 ? 12.283 2.086 1.743 1.00 90.50 108 GLN A N 1
ATOM 845 C CA . GLN A 1 108 ? 13.547 1.510 2.207 1.00 90.50 108 GLN A CA 1
ATOM 846 C C . GLN A 1 108 ? 13.403 0.857 3.590 1.00 90.50 108 GLN A C 1
ATOM 848 O O . GLN A 1 108 ? 13.900 1.349 4.600 1.00 90.50 108 GLN A O 1
ATOM 853 N N . PHE A 1 109 ? 12.724 -0.288 3.640 1.00 91.62 109 PHE A N 1
ATOM 854 C CA . PHE A 1 109 ? 12.670 -1.130 4.835 1.00 91.62 109 PHE A CA 1
ATOM 855 C C . PHE A 1 109 ? 12.763 -2.618 4.484 1.00 91.62 109 PHE A C 1
ATOM 857 O O . PHE A 1 109 ? 12.373 -3.051 3.394 1.00 91.62 109 PHE A O 1
ATOM 864 N N . SER A 1 110 ? 13.290 -3.406 5.421 1.00 87.81 110 SER A N 1
ATOM 865 C CA . SER A 1 110 ? 13.385 -4.862 5.318 1.00 87.81 110 SER A CA 1
ATOM 866 C C . SER A 1 110 ? 12.256 -5.549 6.089 1.00 87.81 110 SER A C 1
ATOM 868 O O . SER A 1 110 ? 11.672 -4.989 7.019 1.00 87.81 110 SER A O 1
ATOM 870 N N . ILE A 1 111 ? 11.938 -6.779 5.681 1.00 77.75 111 ILE A N 1
ATOM 871 C CA . ILE A 1 111 ? 10.926 -7.635 6.332 1.00 77.75 111 ILE A CA 1
ATOM 872 C C . ILE A 1 111 ? 11.584 -8.699 7.221 1.00 77.75 111 ILE A C 1
ATOM 874 O O . ILE A 1 111 ? 10.926 -9.645 7.642 1.00 77.75 111 ILE A O 1
ATOM 878 N N . LYS A 1 112 ? 12.887 -8.565 7.497 1.00 66.88 112 LYS A N 1
ATOM 879 C CA . LYS A 1 112 ? 13.587 -9.478 8.405 1.00 66.88 112 LYS A CA 1
ATOM 880 C C . LYS A 1 112 ? 12.969 -9.331 9.798 1.00 66.88 112 LYS A C 1
ATOM 882 O O . LYS A 1 112 ? 12.735 -8.204 10.239 1.00 66.88 112 LYS A O 1
ATOM 887 N N . GLU A 1 113 ? 12.606 -10.467 10.392 1.00 53.28 113 GLU A N 1
ATOM 888 C CA . GLU A 1 113 ? 11.998 -10.539 11.727 1.00 53.28 113 GLU A CA 1
ATOM 889 C C . GLU A 1 113 ? 12.917 -9.967 12.806 1.00 53.28 113 GLU A C 1
ATOM 891 O O . GLU A 1 113 ? 14.146 -10.198 12.723 1.00 53.28 113 GLU A O 1
#

pLDDT: mean 92.25, std 6.8, range [53.28, 98.44]

Sequence (113 aa):
ARQVGKTKETSANWSLGDERPEILDGTKGKALDQTGALVVSRLSKRALSKAFTLTWHKFNHREPPGGGSYAEAKIAAGDFQMAKQRLWESLERLGYGEWIPKPQEEEQFSIKE